Protein 6ITU (pdb70)

Solvent-accessible surface area: 9195 Å² total; per-residue (Å²): 150,68,82,95,17,0,11,136,122,93,21,73,28,110,9,81,19,12,16,44,18,105,17,151,94,38,104,26,99,130,29,9,103,61,3,10,150,132,15,69,143,38,66,130,75,69,150,94,114,66,96,169,17,64,110,1,17,0,26,0,13,21,162,2,0,82,0,7,64,31,182,83,115,107,84,78,73,90,5,62,5,28,77,0,6,19,0,10,29,19,175,102,32,152,78,0,0,2,0,0,7,40,29,88,164,50,107,70,28,21,0,7,0,0,10,7,117,157,42,0,81,80,0,1,78,2,0,7,51,0,3,70,35,17,58,139,101,22,94,129,38,63,38,134,110,151,73,35,68,102,8,42,8,22,128,113,63,97

Radius of gyration: 15.13 Å; Cα contacts (8 Å, |Δi|>4): 322; chains: 2; bounding box: 30×37×40 Å

InterPro domains:
  IPR006020 PTB/PI domain [PF00640] (27-154)
  IPR006020 PTB/PI domain [PS01179] (27-155)
  IPR006020 PTB/PI domain [SM00462] (22-158)
  IPR011993 PH-like domain superfamily [G3DSA:2.30.29.30] (9-167)
  IPR051133 Adapter and Engulfment Domain-Containing Protein [PTHR11232] (6-275)

Secondary structure (DSSP, 8-state):
--HHHHHHS-EEEEEEEEEEEEESSS--HHHHHHHHHHHHHHHHHHHHTTPPPPEEEEEEETTEEEEEETTTTEEEEEEEGGGEEEEEE-TT-TTEEEEEEE-TTTS-EEEEEEE-TTTHHHHHHHHHHHHHHHHHHHHHTTT---/-EEE-TTGGGG-

B-factor: mean 56.31, std 23.34, range [21.94, 133.3]

Sequence (158 aa):
HTPEALSKHFIPYNAKFLGSTEVEQPKGTEVVRDAVRKLKFARHIKKSEGQKIPKVELQ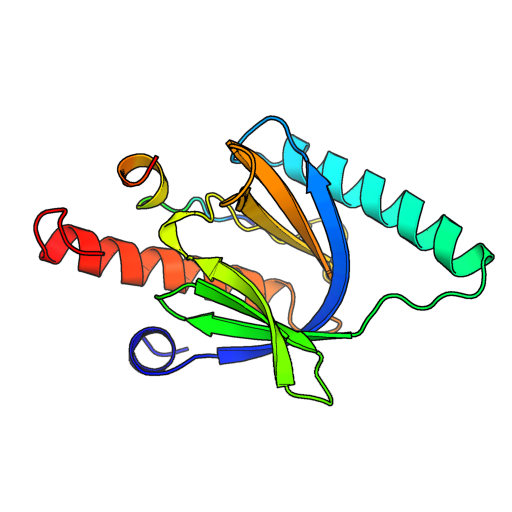ISIYGVKILEPKTKEVQHHNCQLHRISFCCADDKTDKRIFTFICKDSESNKHLCYVFDSEKCAEEITLTIGQAFDLAYRKFLESGGKDVNGYENPTYKFFE

GO terms:
  GO:0006911 phagocytosis, engulfment (P, IDA)
  GO:0006911 phagocytosis, engulfment (P, TAS)
  GO:0006915 apoptotic process (P, TAS)

Nearest PDB structures (foldseek):
  6itu-assembly1_B  TM=1.091E+00  e=1.847E+00  Homo sapiens
  1x11-assembly2_D-3  TM=9.308E-01  e=1.847E+00  unclassified
  6itu-assembly1_A  TM=1.007E+00  e=1.032E-28  Homo sapiens
  1m7e-assembly1_A  TM=8.750E-01  e=2.244E-11  Mus musculus
  6o5o-assembly2_B  TM=8.940E-01  e=5.441E-11  Homo sapiens

Foldseek 3Di:
DDQCCQAVHWDKDKWFWLFKDFFDDLDDLVGLVVGVVVSVVVQVVVVVVVDDTAMWMWTHHLQFIFTARVPVRHTPDTQGLVQWRDKAANPVARFKIWTWGQDPPDRTIMIIIIGDPPCRVVVSVRSVVSVVSNVVVCVVVVNDDD/DDDDDPCVVVVD

Structure (mmCIF, N/CA/C/O backbone):
data_6ITU
#
_entry.id   6ITU
#
_cell.length_a   63.910
_cell.length_b   63.910
_cell.length_c   108.771
_cell.angle_alpha   90.00
_cell.angle_beta   90.00
_cell.angle_gamma   120.00
#
_symmetry.space_group_name_H-M   'P 32 2 1'
#
loop_
_entity.id
_entity.type
_entity.pdbx_description
1 polymer 'PTB domain-containing engulfment adapter protein 1'
2 polymer 'Amyloid beta A4 protein'
3 non-polymer 'SULFATE ION'
4 non-polymer 1,2-ETHANEDIOL
5 water water
#
loop_
_atom_site.group_PDB
_atom_site.id
_atom_site.type_symbol
_atom_site.label_atom_id
_atom_site.label_alt_id
_atom_site.label_comp_id
_atom_site.label_asym_id
_atom_site.label_entity_id
_atom_site.label_seq_id
_atom_site.pdbx_PDB_ins_code
_atom_site.Cartn_x
_atom_site.Cartn_y
_atom_site.Cartn_z
_atom_site.occupancy
_atom_site.B_iso_or_equiv
_atom_site.auth_seq_id
_atom_site.auth_comp_id
_atom_site.auth_asym_id
_atom_site.auth_atom_id
_atom_site.pdbx_PDB_model_num
ATOM 1 N N . HIS A 1 15 ? -7.622 28.953 46.781 1.00 96.05 15 HIS A N 1
ATOM 2 C CA . HIS A 1 15 ? -8.708 27.986 47.044 1.00 105.64 15 HIS A CA 1
ATOM 3 C C . HIS A 1 15 ? -8.120 26.895 47.938 1.00 107.50 15 HIS A C 1
ATOM 4 O O . HIS A 1 15 ? -7.102 27.121 48.602 1.00 91.79 15 HIS A O 1
ATOM 11 N N . THR A 1 16 ? -8.740 25.719 47.969 1.00 105.58 16 THR A N 1
ATOM 12 C CA . THR A 1 16 ? -8.298 24.670 48.848 1.00 107.88 16 THR A CA 1
ATOM 13 C C . THR A 1 16 ? -7.007 24.054 48.300 1.00 104.65 16 THR A C 1
ATOM 14 O O . THR A 1 16 ? -6.693 24.224 47.108 1.00 93.72 16 THR A O 1
ATOM 18 N N . PRO A 1 17 ? -6.248 23.353 49.173 1.00 98.59 17 PRO A N 1
ATOM 19 C CA . PRO A 1 17 ? -5.150 22.476 48.755 1.00 93.07 17 PRO A CA 1
ATOM 20 C C . PRO A 1 17 ? -5.562 21.494 47.664 1.00 90.52 17 PRO A C 1
ATOM 21 O O . PRO A 1 17 ? -4.900 21.411 46.629 1.00 87.18 17 PRO A O 1
ATOM 25 N N . GLU A 1 18 ? -6.670 20.796 47.910 1.00 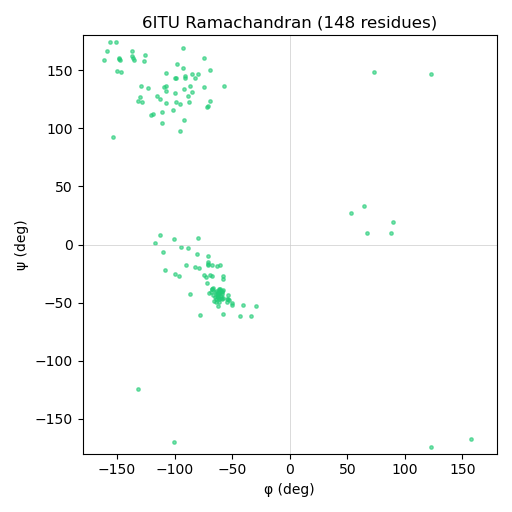83.34 18 GLU A N 1
ATOM 26 C CA . GLU A 1 18 ? -7.163 19.734 47.049 1.00 88.78 18 GLU A CA 1
ATOM 27 C C . GLU A 1 18 ? -7.323 20.171 45.612 1.00 81.47 18 GLU A C 1
ATOM 28 O O . GLU A 1 18 ? -6.940 19.424 44.719 1.00 77.15 18 GLU A O 1
ATOM 34 N N . ALA A 1 19 ? -7.880 21.364 45.387 1.00 82.10 19 ALA A N 1
ATOM 35 C CA . ALA A 1 19 ? -8.082 21.865 44.025 1.00 84.96 19 ALA A CA 1
ATOM 36 C C . ALA A 1 19 ? -6.735 22.008 43.290 1.00 82.34 19 ALA A C 1
ATOM 37 O O . ALA A 1 19 ? -6.586 21.543 42.156 1.00 75.87 19 ALA A O 1
ATOM 39 N N . LEU A 1 20 ? -5.756 22.614 43.962 1.00 77.92 20 LEU A N 1
ATOM 40 C CA . LEU A 1 20 ? -4.408 22.823 43.369 1.00 70.73 20 LEU A CA 1
ATOM 41 C C . LEU A 1 20 ? -3.641 21.524 43.258 1.00 67.74 20 LEU A C 1
ATOM 42 O O . LEU A 1 20 ? -2.843 21.346 42.324 1.00 60.42 20 LEU A O 1
ATOM 47 N N . SER A 1 21 ? -3.896 20.643 44.224 1.00 70.72 21 SER A N 1
ATOM 48 C CA . SER A 1 21 ? -3.144 19.405 44.400 1.00 75.09 21 SER A CA 1
ATOM 49 C C . SER A 1 21 ? -3.688 18.260 43.566 1.00 73.52 21 SER A C 1
ATOM 50 O O . SER A 1 21 ? -2.912 17.500 42.983 1.00 73.27 21 SER A O 1
ATOM 53 N N . LYS A 1 22 ? -5.013 18.134 43.538 1.00 77.24 22 LYS A N 1
ATOM 54 C CA . LYS A 1 22 ? -5.688 17.018 42.886 1.00 79.25 22 LYS A CA 1
ATOM 55 C C . LYS A 1 22 ? -6.225 17.360 41.505 1.00 79.35 22 LYS A C 1
ATOM 56 O O . LYS A 1 22 ? -6.401 16.460 40.686 1.00 81.54 22 LYS A O 1
ATOM 62 N N . HIS A 1 23 ? -6.509 18.637 41.240 1.00 75.49 23 HIS A N 1
ATOM 63 C CA . HIS A 1 23 ? -7.000 19.043 39.930 1.00 76.47 23 HIS A CA 1
ATOM 64 C C . HIS A 1 23 ? -6.229 20.259 39.416 1.00 72.23 23 HIS A C 1
ATOM 65 O O . HIS A 1 23 ? -5.027 20.167 39.303 1.00 74.31 23 HIS A O 1
ATOM 72 N N . PHE A 1 24 ? -6.904 21.352 39.070 1.00 73.29 24 PHE A N 1
ATOM 73 C CA . PHE A 1 24 ? -6.281 22.599 38.596 1.00 68.61 24 PHE A CA 1
ATOM 74 C C . PHE A 1 24 ? -7.312 23.714 38.750 1.00 72.56 24 PHE A C 1
ATOM 75 O O . PHE A 1 24 ? -8.522 23.430 38.805 1.00 77.30 24 PHE A O 1
ATOM 83 N N . ILE A 1 25 ? -6.849 24.961 38.804 1.00 65.57 25 ILE A N 1
ATOM 84 C CA . ILE A 1 25 ? -7.748 26.115 38.782 1.00 68.46 25 ILE A CA 1
ATOM 85 C C . ILE A 1 25 ? -7.618 26.784 37.390 1.00 67.31 25 ILE A C 1
ATOM 86 O O . ILE A 1 25 ? -6.505 27.158 36.987 1.00 61.26 25 ILE A O 1
ATOM 91 N N . PRO A 1 26 ? -8.737 26.898 36.644 1.00 66.58 26 PRO A N 1
ATOM 92 C CA . PRO A 1 26 ? -8.728 27.536 35.330 1.00 67.84 26 PRO A CA 1
ATOM 93 C C . PRO A 1 26 ? -8.880 29.044 35.449 1.00 72.41 26 PRO A C 1
ATOM 94 O O . PRO A 1 26 ? -9.502 29.528 36.393 1.00 73.97 26 PRO A O 1
ATOM 98 N N . TYR A 1 27 ? -8.242 29.780 34.545 1.00 65.85 27 TYR A N 1
ATOM 99 C CA . TYR A 1 27 ? -8.506 31.194 34.403 1.00 63.99 27 TYR A CA 1
ATOM 100 C C . TYR A 1 27 ? -8.369 31.611 32.962 1.00 63.63 27 TYR A C 1
ATOM 101 O O . TYR A 1 27 ? -7.525 31.085 32.249 1.00 66.63 27 TYR A O 1
ATOM 110 N N . ASN A 1 28 ? -9.151 32.612 32.574 1.00 64.20 28 ASN A N 1
ATOM 111 C CA . ASN A 1 28 ? -8.992 33.267 31.291 1.00 62.34 28 ASN A CA 1
ATOM 112 C C . ASN A 1 28 ? -8.057 34.459 31.418 1.00 61.24 28 ASN A C 1
ATOM 113 O O . ASN A 1 28 ? -8.065 35.156 32.441 1.00 61.29 28 ASN A O 1
ATOM 118 N N . ALA A 1 29 ? -7.273 34.702 30.369 1.00 53.47 29 ALA A N 1
ATOM 119 C CA . ALA A 1 29 ? -6.439 35.881 30.311 1.00 52.10 29 ALA A CA 1
ATOM 120 C C . ALA A 1 29 ? -6.055 36.230 28.859 1.00 51.97 29 ALA A C 1
ATOM 121 O O . ALA A 1 29 ? -6.229 35.411 27.936 1.00 50.14 29 ALA A O 1
ATOM 123 N N . LYS A 1 30 ? -5.528 37.435 28.675 1.00 44.91 30 LYS A N 1
ATOM 124 C CA . LYS A 1 30 ? -4.809 37.752 27.436 1.00 47.66 30 LYS A CA 1
ATOM 125 C C . LYS A 1 30 ? -3.307 37.623 27.658 1.00 42.90 30 LYS A C 1
ATOM 126 O O . LYS A 1 30 ? -2.788 37.978 28.739 1.00 42.21 30 LYS A O 1
ATOM 132 N N . PHE A 1 31 ? -2.633 37.133 26.619 1.00 37.61 31 PHE A N 1
ATOM 133 C CA . PHE A 1 31 ? -1.244 36.759 26.668 1.00 39.29 31 PHE A CA 1
ATOM 134 C C . PHE A 1 31 ? -0.493 37.771 25.826 1.00 37.43 31 PHE A C 1
ATOM 135 O O . PHE A 1 31 ? -0.573 37.736 24.593 1.00 39.33 31 PHE A O 1
ATOM 143 N N . LEU A 1 32 ? 0.199 38.692 26.500 1.00 37.09 32 LEU A N 1
ATOM 144 C CA . LEU A 1 32 ? 1.066 39.681 25.803 1.00 36.02 32 LEU A CA 1
ATOM 145 C C . LEU A 1 32 ? 2.322 39.054 25.215 1.00 40.94 32 LEU A C 1
ATOM 146 O O . LEU A 1 32 ? 2.935 39.656 24.376 1.00 37.58 32 LEU A O 1
ATOM 151 N N . GLY A 1 33 ? 2.702 37.848 25.645 1.00 36.00 33 GLY A N 1
ATOM 152 C CA . GLY A 1 33 ? 3.854 37.151 25.085 1.00 36.05 33 GLY A CA 1
ATOM 153 C C . GLY A 1 33 ? 4.866 36.823 26.176 1.00 35.60 33 GLY A C 1
ATOM 154 O O . GLY A 1 33 ? 4.634 37.080 27.368 1.00 31.08 33 GLY A O 1
ATOM 155 N N . SER A 1 34 ? 6.007 36.297 25.749 1.00 36.50 34 SER A N 1
ATOM 156 C CA . SER A 1 34 ? 7.106 36.079 26.645 1.00 36.29 34 SER A CA 1
ATOM 157 C C . SER A 1 34 ? 8.352 36.737 26.090 1.00 40.69 34 SER A C 1
ATOM 158 O O . SER A 1 34 ? 8.468 36.901 24.890 1.00 38.37 34 SER A O 1
ATOM 161 N N . THR A 1 35 ? 9.316 37.036 26.962 1.00 33.76 35 THR A N 1
ATOM 162 C CA . THR A 1 35 ? 10.537 37.675 26.533 1.00 37.51 35 THR A CA 1
ATOM 163 C C . THR A 1 35 ? 11.638 37.226 27.466 1.00 34.03 35 THR A C 1
ATOM 164 O O . THR A 1 35 ? 11.392 36.961 28.633 1.00 35.60 35 THR A O 1
ATOM 168 N N . GLU A 1 36 ? 12.843 37.145 26.951 1.00 35.44 36 GLU A N 1
ATOM 169 C CA . GLU A 1 36 ? 14.000 36.578 27.688 1.00 39.34 36 GLU A CA 1
ATOM 170 C C . GLU A 1 36 ? 14.445 37.570 28.716 1.00 41.81 36 GLU A C 1
ATOM 171 O O . GLU A 1 36 ? 14.564 38.751 28.395 1.00 44.27 36 GLU A O 1
ATOM 177 N N . VAL A 1 37 ? 14.724 37.115 29.928 1.00 41.10 37 VAL A N 1
ATOM 178 C CA . VAL A 1 37 ? 15.286 37.979 30.957 1.00 38.96 37 VAL A CA 1
ATOM 179 C C . VAL A 1 37 ? 16.559 37.381 31.510 1.00 41.32 37 VAL A C 1
ATOM 180 O O . VAL A 1 37 ? 16.839 36.206 31.337 1.00 45.15 37 VAL A O 1
ATOM 184 N N . GLU A 1 38 ? 17.323 38.218 32.173 1.00 42.02 38 GLU A N 1
ATOM 185 C CA . GLU A 1 38 ? 18.616 37.869 32.706 1.00 49.19 38 GLU A CA 1
ATOM 186 C C . GLU A 1 38 ? 18.603 37.138 34.066 1.00 46.22 38 GLU A C 1
ATOM 187 O O . GLU A 1 38 ? 19.603 36.579 34.423 1.00 44.09 38 GLU A O 1
ATOM 193 N N . GLN A 1 39 ? 17.522 37.213 34.841 1.00 45.97 39 GLN A N 1
ATOM 194 C CA . GLN A 1 39 ? 17.523 36.723 36.216 1.00 45.42 39 GLN A CA 1
ATOM 195 C C . GLN A 1 39 ? 16.273 35.947 36.424 1.00 40.30 39 GLN A C 1
ATOM 196 O O . GLN A 1 39 ? 15.326 36.150 35.700 1.00 35.78 39 GLN A O 1
ATOM 202 N N . PRO A 1 40 ? 16.263 35.051 37.432 1.00 37.84 40 PRO A N 1
ATOM 203 C CA . PRO A 1 40 ? 15.091 34.248 37.708 1.00 33.81 40 PRO A CA 1
ATOM 204 C C . PRO A 1 40 ? 14.019 35.020 38.532 1.00 32.76 40 PRO A C 1
ATOM 205 O O . PRO A 1 40 ? 12.912 34.500 38.767 1.00 32.70 40 PRO A O 1
ATOM 209 N N . LYS A 1 41 ? 14.344 36.204 39.017 1.00 33.52 41 LYS A N 1
ATOM 210 C CA . LYS A 1 41 ? 13.394 36.953 39.886 1.00 36.60 41 LYS A CA 1
ATOM 211 C C . LYS A 1 41 ? 13.700 38.431 39.842 1.00 39.87 41 LYS A C 1
ATOM 212 O O . LYS A 1 41 ? 14.692 38.831 39.280 1.00 40.93 41 LYS A O 1
ATOM 218 N N . GLY A 1 42 ? 12.843 39.211 40.488 1.00 43.82 42 GLY A N 1
ATOM 219 C CA . GLY A 1 42 ? 13.177 40.544 40.892 1.00 50.31 42 GLY A CA 1
ATOM 220 C C . GLY A 1 42 ? 12.181 41.521 40.283 1.00 54.74 42 GLY A C 1
ATOM 221 O O . GLY A 1 42 ? 11.725 41.339 39.143 1.00 39.60 42 GLY A O 1
ATOM 222 N N . THR A 1 43 ? 11.891 42.586 41.025 1.00 55.08 43 THR A N 1
ATOM 223 C CA . THR A 1 43 ? 10.858 43.560 40.629 1.00 51.38 43 THR A CA 1
ATOM 224 C C . THR A 1 43 ? 11.246 44.303 39.380 1.00 46.86 43 THR A C 1
ATOM 225 O O . THR A 1 43 ? 10.437 44.382 38.461 1.00 46.09 43 THR A O 1
ATOM 229 N N . GLU A 1 44 ? 12.471 44.821 39.340 1.00 44.27 44 GLU A N 1
ATOM 230 C CA . GLU A 1 44 ? 12.968 45.507 38.184 1.00 51.30 44 GLU A CA 1
ATOM 231 C C . GLU A 1 44 ? 12.958 44.645 36.938 1.00 50.28 44 GLU A C 1
ATOM 232 O O . GLU A 1 44 ? 12.652 45.142 35.832 1.00 43.86 44 GLU A O 1
ATOM 238 N N . VAL A 1 45 ? 13.316 43.368 37.099 1.00 46.54 45 VAL A N 1
ATOM 239 C CA . VAL A 1 45 ? 13.406 42.462 35.960 1.00 40.79 45 VAL A CA 1
ATOM 240 C C . VAL A 1 45 ? 12.041 42.316 35.290 1.00 33.40 45 VAL A C 1
ATOM 241 O O . VAL A 1 45 ? 11.934 42.374 34.093 1.00 36.29 45 VAL A O 1
ATOM 245 N N . VAL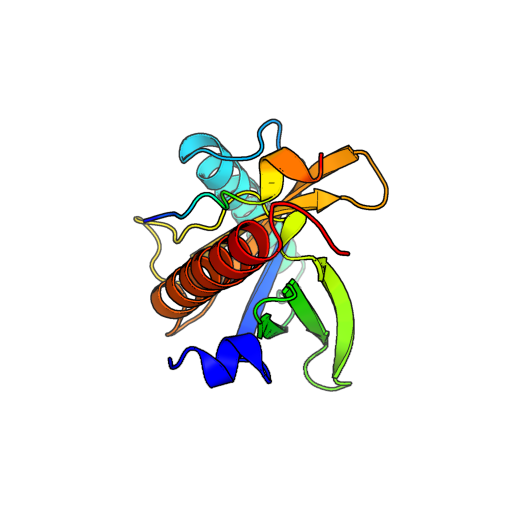 A 1 46 ? 11.033 42.044 36.094 1.00 33.40 46 VAL A N 1
ATOM 246 C CA . VAL A 1 46 ? 9.710 41.827 35.587 1.00 35.73 46 VAL A CA 1
ATOM 247 C C . VAL A 1 46 ? 9.140 43.164 35.028 1.00 37.93 46 VAL A C 1
ATOM 248 O O . VAL A 1 46 ? 8.556 43.171 33.943 1.00 38.54 46 VAL A O 1
ATOM 252 N N . ARG A 1 47 ? 9.382 44.282 35.722 1.00 36.44 47 ARG A N 1
ATOM 253 C CA . ARG A 1 47 ? 8.867 45.578 35.207 1.00 42.60 47 ARG A CA 1
ATOM 254 C C . ARG A 1 47 ? 9.472 45.898 33.861 1.00 39.54 47 ARG A C 1
ATOM 255 O O . ARG A 1 47 ? 8.770 46.374 32.999 1.00 37.20 47 ARG A O 1
ATOM 263 N N . ASP A 1 48 ? 10.768 45.647 33.656 1.00 37.26 48 ASP A N 1
ATOM 264 C CA . ASP A 1 48 ? 11.376 45.884 32.337 1.00 38.02 48 ASP A CA 1
ATOM 265 C C . ASP A 1 48 ? 10.785 44.975 31.270 1.00 35.81 48 ASP A C 1
ATOM 266 O O . ASP A 1 48 ? 10.525 45.402 30.181 1.00 32.76 48 ASP A O 1
ATOM 271 N N . ALA A 1 49 ? 10.526 43.722 31.605 1.00 31.71 49 ALA A N 1
ATOM 272 C CA . ALA A 1 49 ? 9.835 42.853 30.696 1.00 31.32 49 ALA A CA 1
ATOM 273 C C . ALA A 1 49 ? 8.417 43.301 30.348 1.00 32.68 49 ALA A C 1
ATOM 274 O O . ALA A 1 49 ? 8.011 43.187 29.196 1.00 32.87 49 ALA A O 1
ATOM 276 N N . VAL A 1 50 ? 7.636 43.709 31.348 1.00 31.35 50 VAL A N 1
ATOM 277 C CA . VAL A 1 50 ? 6.279 44.103 31.097 1.00 29.87 50 VAL A CA 1
ATOM 278 C C . VAL A 1 50 ? 6.287 45.333 30.179 1.00 28.17 50 VAL A C 1
ATOM 279 O O . VAL A 1 50 ? 5.539 45.403 29.264 1.00 29.41 50 VAL A O 1
ATOM 283 N N . ARG A 1 51 ? 7.160 46.264 30.438 1.00 30.29 51 ARG A N 1
ATOM 284 C CA . ARG A 1 51 ? 7.275 47.398 29.553 1.00 32.41 51 ARG A CA 1
ATOM 285 C C . ARG A 1 51 ? 7.643 47.016 28.114 1.00 35.80 51 ARG A C 1
ATOM 286 O O . ARG A 1 51 ? 7.069 47.565 27.151 1.00 30.74 51 ARG A O 1
ATOM 294 N N . LYS A 1 52 ? 8.599 46.118 27.929 1.00 31.13 52 LYS A N 1
ATOM 295 C CA . LYS A 1 52 ? 8.959 45.676 26.584 1.00 32.39 52 LYS A CA 1
ATOM 296 C C . LYS A 1 52 ? 7.770 45.080 25.832 1.00 29.35 52 LYS A C 1
ATOM 297 O O . LYS A 1 52 ? 7.543 45.408 24.677 1.00 30.54 52 LYS A O 1
ATOM 303 N N . LEU A 1 53 ? 7.023 44.225 26.499 1.00 26.94 53 LEU A N 1
ATOM 304 C CA . LEU A 1 53 ? 5.911 43.575 25.904 1.00 28.90 53 LEU A CA 1
ATOM 305 C C . LEU A 1 53 ? 4.684 44.511 25.718 1.00 30.17 53 LEU A C 1
ATOM 306 O O . LEU A 1 53 ? 3.931 44.313 24.788 1.00 30.19 53 LEU A O 1
ATOM 311 N N . LYS A 1 54 ? 4.550 45.552 26.536 1.00 28.73 54 LYS A N 1
ATOM 312 C CA . LYS A 1 54 ? 3.510 46.549 26.310 1.00 33.15 54 LYS A CA 1
ATOM 313 C C . LYS A 1 54 ? 3.865 47.354 25.077 1.00 32.43 54 LYS A C 1
ATOM 314 O O . LYS A 1 54 ? 3.020 47.617 24.261 1.00 33.34 54 LYS A O 1
ATOM 320 N N . PHE A 1 55 ? 5.141 47.707 24.924 1.00 34.81 55 PHE A N 1
ATOM 321 C CA . PHE A 1 55 ? 5.578 48.370 23.725 1.00 31.89 55 PHE A CA 1
ATOM 322 C C . PHE A 1 55 ? 5.302 47.516 22.505 1.00 37.38 55 PHE A C 1
ATOM 323 O O . PHE A 1 55 ? 4.811 48.049 21.519 1.00 31.14 55 PHE A O 1
ATOM 331 N N . ALA A 1 56 ? 5.648 46.200 22.538 1.00 31.34 56 ALA A N 1
ATOM 332 C CA . ALA A 1 56 ? 5.379 45.324 21.387 1.00 30.46 56 ALA A CA 1
ATOM 333 C C . ALA A 1 56 ? 3.891 45.201 21.073 1.00 31.41 56 ALA A C 1
ATOM 334 O O . ALA A 1 56 ? 3.473 45.209 19.918 1.00 32.98 56 ALA A O 1
ATOM 336 N N . ARG A 1 57 ? 3.080 45.078 22.105 1.00 29.36 57 ARG A N 1
ATOM 337 C CA . ARG A 1 57 ? 1.650 44.965 21.929 1.00 33.19 57 ARG A CA 1
ATOM 338 C C . ARG A 1 57 ? 1.071 46.241 21.249 1.00 33.73 57 ARG A C 1
ATOM 339 O O . ARG A 1 57 ? 0.204 46.161 20.351 1.00 30.65 57 ARG A O 1
ATOM 347 N N . HIS A 1 58 ? 1.532 47.402 21.699 1.00 30.39 58 HIS A N 1
ATOM 348 C CA . HIS A 1 58 ? 1.080 48.661 21.104 1.00 37.54 58 HIS A CA 1
ATOM 349 C C . HIS A 1 58 ? 1.437 48.707 19.614 1.00 37.93 58 HIS A C 1
ATOM 350 O O . HIS A 1 58 ? 0.640 49.135 18.755 1.00 35.45 58 HIS A O 1
ATOM 357 N N . ILE A 1 59 ? 2.622 48.216 19.285 1.00 37.10 59 ILE A N 1
ATOM 358 C CA . ILE A 1 59 ? 3.011 48.157 17.869 1.00 35.91 59 ILE A CA 1
ATOM 359 C C . ILE A 1 59 ? 2.095 47.210 17.117 1.00 37.88 59 ILE A C 1
ATOM 360 O O . ILE A 1 59 ? 1.567 47.511 16.044 1.00 33.13 59 ILE A O 1
ATOM 365 N N . LYS A 1 60 ? 1.878 46.047 17.693 1.00 35.62 60 LYS A N 1
ATOM 366 C CA . LYS A 1 60 ? 1.000 45.099 17.040 1.00 36.54 60 LYS A CA 1
ATOM 367 C C . LYS A 1 60 ? -0.424 45.601 16.851 1.00 34.40 60 LYS A C 1
ATOM 368 O O . LYS A 1 60 ? -1.062 45.302 15.865 1.00 31.99 60 LYS A O 1
ATOM 374 N N . LYS A 1 61 ? -0.942 46.325 17.825 1.00 36.88 61 LYS A N 1
ATOM 375 C CA . LYS A 1 61 ? -2.267 46.944 17.676 1.00 41.84 61 LYS A CA 1
ATOM 376 C C . LYS A 1 61 ? -2.306 47.939 16.527 1.00 37.87 61 LYS A C 1
ATOM 377 O O . LYS A 1 61 ? -3.296 47.999 15.787 1.00 38.97 61 LYS A O 1
ATOM 383 N N . SER A 1 62 ? -1.234 48.695 16.328 1.00 33.43 62 SER A N 1
ATOM 384 C CA . SER A 1 62 ? -1.142 49.576 15.175 1.00 36.46 62 SER A CA 1
ATOM 385 C C . SER A 1 62 ? -1.043 48.825 13.841 1.00 38.53 62 SER A C 1
ATOM 386 O O . SER A 1 62 ? -1.366 49.385 12.787 1.00 41.56 62 SER A O 1
ATOM 389 N N . GLU A 1 63 ? -0.699 47.542 13.902 1.00 36.45 63 GLU A N 1
ATOM 390 C CA . GLU A 1 63 ? -0.747 46.640 12.768 1.00 42.62 63 GLU A CA 1
ATOM 391 C C . GLU A 1 63 ? -2.115 45.971 12.612 1.00 41.77 63 GLU A C 1
ATOM 392 O O . GLU A 1 63 ? -2.348 45.270 11.653 1.00 46.12 63 GLU A O 1
ATOM 398 N N . GLY A 1 64 ? -3.027 46.239 13.523 1.00 41.27 64 GLY A N 1
ATOM 399 C CA . GLY A 1 64 ? -4.412 45.724 13.446 1.00 42.77 64 GLY A CA 1
ATOM 400 C C . GLY A 1 64 ? -4.520 44.389 14.135 1.00 43.81 64 GLY A C 1
ATOM 401 O O . GLY A 1 64 ? -5.453 43.686 13.868 1.00 45.35 64 GLY A O 1
ATOM 402 N N . GLN A 1 65 ? -3.582 44.029 15.015 1.00 39.99 65 GLN A N 1
ATOM 403 C CA . GLN A 1 65 ? -3.630 42.715 15.681 1.00 48.03 65 GLN A CA 1
ATOM 404 C C . GLN A 1 65 ? -4.201 42.856 17.067 1.00 49.07 65 GLN A C 1
ATOM 405 O O . GLN A 1 65 ? -3.905 43.835 17.735 1.00 49.60 65 GLN A O 1
ATOM 411 N N . LYS A 1 66 ? -4.981 41.874 17.491 1.00 49.30 66 LYS A N 1
ATOM 412 C CA . LYS A 1 66 ? -5.397 41.731 18.889 1.00 59.06 66 LYS A CA 1
ATOM 413 C C . LYS A 1 66 ? -4.395 40.815 19.619 1.00 52.70 66 LYS A C 1
ATOM 414 O O . LYS A 1 66 ? -3.770 39.952 19.002 1.00 52.37 66 LYS A O 1
ATOM 420 N N . ILE A 1 67 ? -4.209 40.963 20.916 1.00 55.39 67 ILE A N 1
ATOM 421 C CA . ILE A 1 67 ? -3.382 39.946 21.607 1.00 56.80 67 ILE A CA 1
ATOM 422 C C . ILE A 1 67 ? -4.238 38.720 21.856 1.00 51.35 67 ILE A C 1
ATOM 423 O O . ILE A 1 67 ? -5.439 38.853 22.021 1.00 48.05 67 ILE A O 1
ATOM 428 N N . PRO A 1 68 ? -3.625 37.529 21.815 1.00 51.42 68 PRO A N 1
ATOM 429 C CA . PRO A 1 68 ? -4.414 36.306 21.939 1.00 58.14 68 PRO A CA 1
ATOM 430 C C . PRO A 1 68 ? -5.007 36.096 23.327 1.00 53.36 68 PRO A C 1
ATOM 431 O O . PRO A 1 68 ? -4.465 36.561 24.333 1.00 48.12 68 PRO A O 1
ATOM 435 N N . LYS A 1 69 ? -6.146 35.429 23.343 1.00 58.96 69 LYS A N 1
ATOM 436 C CA . LYS A 1 69 ? -6.765 34.996 24.558 1.00 55.72 69 LYS A CA 1
ATOM 437 C C . LYS A 1 69 ? -6.215 33.600 24.808 1.00 57.68 69 LYS A C 1
ATOM 438 O O . LYS A 1 69 ? -5.892 32.857 23.863 1.00 56.60 69 LYS A O 1
ATOM 444 N N . VAL A 1 70 ? -6.001 33.297 26.086 1.00 54.89 70 VAL A N 1
ATOM 445 C CA . VAL A 1 70 ? -5.557 31.984 26.506 1.00 56.81 70 VAL A CA 1
ATOM 446 C C . VAL A 1 70 ? -6.331 31.527 27.735 1.00 54.49 70 VAL A C 1
ATOM 447 O O . VAL A 1 70 ? -6.907 32.324 28.486 1.00 53.84 70 VAL A O 1
ATOM 451 N N . GLU A 1 71 ? -6.303 30.236 27.963 1.00 57.04 71 GLU A N 1
ATOM 452 C CA . GLU A 1 71 ? -6.719 29.711 29.261 1.00 58.70 71 GLU A CA 1
ATOM 453 C C . GLU A 1 71 ? -5.508 29.193 30.009 1.00 55.00 71 GLU A C 1
ATOM 454 O O . GLU A 1 71 ? -4.672 28.491 29.426 1.00 51.35 71 GLU A O 1
ATOM 460 N N . LEU A 1 72 ? -5.439 29.542 31.299 1.00 52.75 72 LEU A N 1
ATOM 461 C CA . LEU A 1 72 ? -4.425 29.037 32.197 1.00 53.99 72 LEU A CA 1
ATOM 462 C C . LEU A 1 72 ? -5.048 28.046 33.146 1.00 55.18 72 LEU A C 1
ATOM 463 O O . LEU A 1 72 ? -6.129 28.290 33.708 1.00 56.21 72 LEU A O 1
ATOM 468 N N . GLN A 1 73 ? -4.316 26.953 33.332 1.00 53.27 73 GLN A N 1
ATOM 469 C CA . GLN A 1 73 ? -4.628 25.900 34.298 1.00 55.52 73 GLN A CA 1
ATOM 470 C C . GLN A 1 73 ? -3.478 25.838 35.272 1.00 52.14 73 GLN A C 1
ATOM 471 O O . GLN A 1 73 ? -2.364 25.487 34.888 1.00 50.10 73 GLN A O 1
ATOM 477 N N . ILE A 1 74 ? -3.751 26.214 36.516 1.00 52.16 74 ILE A N 1
ATOM 478 C CA . ILE A 1 74 ? -2.740 26.281 37.565 1.00 49.24 74 ILE A CA 1
ATOM 479 C C . ILE A 1 74 ? -2.945 25.125 38.547 1.00 51.33 74 ILE A C 1
ATOM 480 O O . ILE A 1 74 ? -4.064 24.890 38.985 1.00 52.25 74 ILE A O 1
ATOM 485 N N . SER A 1 75 ? -1.855 24.425 38.869 1.00 46.85 75 SER A N 1
ATOM 486 C CA . SER A 1 75 ? -1.855 23.290 39.764 1.00 51.40 75 SER A CA 1
ATOM 487 C C . SER A 1 75 ? -0.507 23.199 40.449 1.00 47.66 75 SER A C 1
ATOM 488 O O . SER A 1 75 ? 0.443 23.921 40.084 1.00 44.28 75 SER A O 1
ATOM 491 N N . ILE A 1 76 ? -0.386 22.267 41.390 1.00 47.12 76 ILE A N 1
ATOM 492 C CA . ILE A 1 76 ? 0.969 21.932 41.905 1.00 49.52 76 ILE A CA 1
ATOM 493 C C . ILE A 1 76 ? 1.950 21.410 40.865 1.00 45.22 76 ILE A C 1
ATOM 494 O O . ILE A 1 76 ? 3.121 21.354 41.146 1.00 48.55 76 ILE A O 1
ATOM 499 N N . TYR A 1 77 ? 1.471 20.959 39.713 1.00 44.78 77 TYR A N 1
ATOM 500 C CA . TYR A 1 77 ? 2.387 20.488 38.671 1.00 50.11 77 TYR A CA 1
ATOM 501 C C . TYR A 1 77 ? 2.843 21.550 37.691 1.00 46.70 77 TYR A C 1
ATOM 502 O O . TYR A 1 77 ? 3.839 21.350 37.002 1.00 52.55 77 TYR A O 1
ATOM 511 N N . GLY A 1 78 ? 2.139 22.669 37.611 1.00 46.91 78 GLY A N 1
ATOM 512 C CA . GLY A 1 78 ? 2.552 23.732 36.683 1.00 45.84 78 GLY A CA 1
ATOM 513 C C . GLY A 1 78 ? 1.461 24.705 36.257 1.00 44.46 78 GLY A C 1
ATOM 514 O O . GLY A 1 78 ? 0.356 24.764 36.839 1.00 40.55 78 GLY A O 1
ATOM 515 N N . VAL A 1 79 ? 1.813 25.474 35.233 1.00 45.37 79 VAL A N 1
ATOM 516 C CA . VAL A 1 79 ? 0.902 26.366 34.529 1.00 46.26 79 VAL A CA 1
ATOM 517 C C . VAL A 1 79 ? 0.847 25.963 33.066 1.00 46.15 79 VAL A C 1
ATOM 518 O O . VAL A 1 79 ? 1.824 26.076 32.352 1.00 45.42 79 VAL A O 1
ATOM 522 N N . LYS A 1 80 ? -0.298 25.444 32.644 1.00 51.68 80 LYS A N 1
ATOM 523 C CA . LYS A 1 80 ? -0.577 25.149 31.230 1.00 56.70 80 LYS A CA 1
ATOM 524 C C . LYS A 1 80 ? -1.248 26.319 30.534 1.00 51.26 80 LYS A C 1
ATOM 525 O O . LYS A 1 80 ? -2.207 26.886 31.049 1.00 52.61 80 LYS A O 1
ATOM 531 N N . ILE A 1 81 ? -0.762 26.659 29.351 1.00 54.29 81 ILE A N 1
ATOM 532 C CA . ILE A 1 81 ? -1.314 27.773 28.606 1.00 54.36 81 ILE A CA 1
ATOM 533 C C . ILE A 1 81 ? -1.981 27.100 27.429 1.00 57.32 81 ILE A C 1
ATOM 534 O O . ILE A 1 81 ? -1.304 26.467 26.624 1.00 62.38 81 ILE A O 1
ATOM 539 N N . LEU A 1 82 ? -3.312 27.209 27.383 1.00 57.71 82 LEU A N 1
ATOM 540 C CA . LEU A 1 82 ? -4.143 26.629 26.324 1.00 65.44 82 LEU A CA 1
ATOM 541 C C . LEU A 1 82 ? -4.741 27.658 25.342 1.00 65.65 82 LEU A C 1
ATOM 542 O O . LEU A 1 82 ? -5.080 28.790 25.717 1.00 54.33 82 LEU A O 1
ATOM 547 N N . GLU A 1 83 ? -4.891 27.231 24.092 1.00 73.79 83 GLU A N 1
ATOM 548 C CA . GLU A 1 83 ? -5.736 27.962 23.123 1.00 82.48 83 GLU A CA 1
ATOM 549 C C . GLU A 1 83 ? -7.175 27.697 23.603 1.00 85.02 83 GLU A C 1
ATOM 550 O O . GLU A 1 83 ? -7.578 26.535 23.699 1.00 81.01 83 GLU A O 1
ATOM 556 N N . PRO A 1 84 ? -7.920 28.764 23.978 1.00 84.50 84 PRO A N 1
ATOM 557 C CA . PRO A 1 84 ? -9.175 28.597 24.736 1.00 90.13 84 PRO A CA 1
ATOM 558 C C . PRO A 1 84 ? -10.323 27.919 23.981 1.00 104.30 84 PRO A C 1
ATOM 559 O O . PRO A 1 84 ? -11.182 27.301 24.621 1.00 105.82 84 PRO A O 1
ATOM 563 N N . LYS A 1 85 ? -10.344 28.039 22.652 1.00 108.53 85 LYS A N 1
ATOM 564 C CA . LYS A 1 85 ? -11.372 27.380 21.834 1.00 116.41 85 LYS A CA 1
ATOM 565 C C . LYS A 1 85 ? -11.026 25.896 21.677 1.00 119.41 85 LYS A C 1
ATOM 566 O O . LYS A 1 85 ? -11.784 25.039 22.136 1.00 114.18 85 LYS A O 1
ATOM 572 N N . THR A 1 86 ? -9.869 25.596 21.075 1.00 117.05 86 THR A N 1
ATOM 573 C CA . THR A 1 86 ? -9.424 24.190 20.876 1.00 117.71 86 THR A CA 1
ATOM 574 C C . THR A 1 86 ? -8.983 23.428 22.162 1.00 115.50 86 THR A C 1
ATOM 575 O O . THR A 1 86 ? -8.852 22.196 22.144 1.00 108.94 86 THR A O 1
ATOM 579 N N . LYS A 1 87 ? -8.747 24.151 23.260 1.00 109.12 87 LYS A N 1
ATOM 580 C CA . LYS A 1 87 ? -8.162 23.585 24.483 1.00 105.34 87 LYS A CA 1
ATOM 581 C C . LYS A 1 87 ? -6.850 22.836 24.212 1.00 98.55 87 LYS A C 1
ATOM 582 O O . LYS A 1 87 ? -6.461 21.968 24.969 1.00 98.51 87 LYS A O 1
ATOM 588 N N . GLU A 1 88 ? -6.157 23.234 23.151 1.00 98.12 88 GLU A N 1
ATOM 589 C CA . GLU A 1 88 ? -4.887 22.657 22.763 1.00 99.45 88 GLU A CA 1
ATOM 590 C C . GLU A 1 88 ? -3.759 23.360 23.564 1.00 89.68 88 GLU A C 1
ATOM 591 O O . GLU A 1 88 ? -3.706 24.592 23.632 1.00 75.91 88 GLU A O 1
ATOM 597 N N . VAL A 1 89 ? -2.879 22.555 24.155 1.00 90.26 89 VAL A N 1
ATOM 598 C CA . VAL A 1 89 ? -1.783 23.030 25.009 1.00 84.37 89 VAL A CA 1
ATOM 599 C C . VAL A 1 89 ? -0.738 23.728 24.159 1.00 79.89 89 VAL A C 1
ATOM 600 O O . VAL A 1 89 ? -0.194 23.122 23.258 1.00 84.80 89 VAL A O 1
ATOM 604 N N . GLN A 1 90 ? -0.479 25.010 24.403 1.00 71.89 90 GLN A N 1
ATOM 605 C CA . GLN A 1 90 ? 0.582 25.691 23.634 1.00 73.18 90 GLN A CA 1
ATOM 6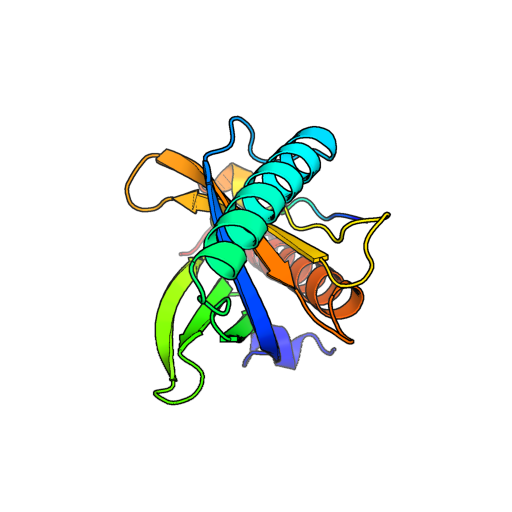06 C C . GLN A 1 90 ? 1.907 25.803 24.418 1.00 70.63 90 GLN A C 1
ATOM 607 O O . GLN A 1 90 ? 2.979 25.848 23.810 1.00 73.38 90 GLN A O 1
ATOM 613 N N A HIS A 1 91 ? 1.811 25.862 25.751 0.50 62.88 91 HIS A N 1
ATOM 614 N N B HIS A 1 91 ? 1.849 25.837 25.742 0.50 66.98 91 HIS A N 1
ATOM 615 C CA A HIS A 1 91 ? 2.969 25.793 26.653 0.50 57.85 91 HIS A CA 1
ATOM 616 C CA B HIS A 1 91 ? 3.044 25.541 26.525 0.50 64.47 91 HIS A CA 1
ATOM 617 C C A HIS A 1 91 ? 2.551 24.996 27.889 0.50 55.61 91 HIS A C 1
ATOM 618 C C B HIS A 1 91 ? 2.631 25.054 27.885 0.50 58.94 91 HIS A C 1
ATOM 619 O O A HIS A 1 91 ? 1.423 25.137 28.350 0.50 53.61 91 HIS A O 1
ATOM 620 O O B HIS A 1 91 ? 1.623 25.481 28.433 0.50 56.87 91 HIS A O 1
ATOM 633 N N . ASN A 1 92 ? 3.429 24.134 28.395 1.00 59.13 92 ASN A N 1
ATOM 634 C CA . ASN A 1 92 ? 3.294 23.593 29.745 1.00 61.55 92 ASN A CA 1
ATOM 635 C C . ASN A 1 92 ? 4.525 24.044 30.562 1.00 52.55 92 ASN A C 1
ATOM 636 O O . ASN A 1 92 ? 5.648 23.593 30.319 1.00 49.27 92 ASN A O 1
ATOM 641 N N . CYS A 1 93 ? 4.312 24.971 31.487 1.00 44.03 93 CYS A N 1
ATOM 642 C CA . CYS A 1 93 ? 5.409 25.498 32.314 1.00 44.72 93 CYS A CA 1
ATOM 643 C C . CYS A 1 93 ? 5.408 24.692 33.623 1.00 43.62 93 CYS A C 1
ATOM 644 O O . CYS A 1 93 ? 4.596 24.940 34.504 1.00 42.57 93 CYS A O 1
ATOM 647 N N . GLN A 1 94 ? 6.275 23.681 33.704 1.00 39.60 94 GLN A N 1
ATOM 648 C CA . GLN A 1 94 ? 6.356 22.826 34.890 1.00 42.21 94 GLN A CA 1
ATOM 649 C C . GLN A 1 94 ? 6.639 23.700 36.071 1.00 37.77 94 GLN A C 1
ATOM 650 O O . GLN A 1 94 ? 7.476 24.615 35.981 1.00 36.02 94 GLN A O 1
ATOM 656 N N . LEU A 1 95 ? 5.947 23.453 37.171 1.00 34.09 95 LEU A N 1
ATOM 657 C CA . LEU A 1 95 ? 6.054 24.381 38.301 1.00 32.74 95 LEU A CA 1
ATOM 658 C C . LEU A 1 95 ? 7.503 24.541 38.804 1.00 32.23 95 LEU A C 1
ATOM 659 O O . LEU A 1 95 ? 7.908 25.620 39.231 1.00 31.20 95 LEU A O 1
ATOM 664 N N . HIS A 1 96 ? 8.263 23.444 38.830 1.00 33.92 96 HIS A N 1
ATOM 665 C CA . HIS A 1 96 ? 9.637 23.509 39.334 1.00 36.22 96 HIS A CA 1
ATOM 666 C C . HIS A 1 96 ? 10.628 24.261 38.428 1.00 35.30 96 HIS A C 1
ATOM 667 O O . HIS A 1 96 ? 11.703 24.583 38.891 1.00 34.13 96 HIS A O 1
ATOM 674 N N . ARG A 1 97 ? 10.228 24.610 37.199 1.00 35.30 97 ARG A N 1
ATOM 675 C CA . ARG A 1 97 ? 10.954 25.561 36.349 1.00 37.39 97 ARG A CA 1
ATOM 676 C C . ARG A 1 97 ? 10.472 27.001 36.417 1.00 33.10 97 ARG A C 1
ATOM 677 O O . ARG A 1 97 ? 11.085 27.862 35.808 1.00 30.88 97 ARG A O 1
ATOM 685 N N . ILE A 1 98 ? 9.434 27.275 37.183 1.00 30.43 98 ILE A N 1
ATOM 686 C CA . ILE A 1 98 ? 8.960 28.652 37.380 1.00 32.21 98 ILE A CA 1
ATOM 687 C C . ILE A 1 98 ? 9.602 29.142 38.661 1.00 30.21 98 ILE A C 1
ATOM 688 O O . ILE A 1 98 ? 9.400 28.525 39.684 1.00 31.77 98 ILE A O 1
ATOM 693 N N . SER A 1 99 ? 10.368 30.223 38.576 1.00 27.92 99 SER A N 1
ATOM 694 C CA . SER A 1 99 ? 11.157 30.716 39.644 1.00 31.00 99 SER A CA 1
ATOM 695 C C . SER A 1 99 ? 10.435 31.816 40.410 1.00 33.03 99 SER A C 1
ATOM 696 O O . SER A 1 99 ? 10.734 31.989 41.575 1.00 28.99 99 SER A O 1
ATOM 699 N N . PHE A 1 100 ? 9.526 32.550 39.758 1.00 31.49 100 PHE A N 1
ATOM 700 C CA . PHE A 1 100 ? 8.939 33.785 40.313 1.00 31.54 100 PHE A CA 1
ATOM 701 C C . PHE A 1 100 ? 7.615 34.099 39.617 1.00 31.76 100 PHE A C 1
ATOM 702 O O . PHE A 1 100 ? 7.451 33.827 38.427 1.00 30.66 100 PHE A O 1
ATOM 710 N N A CYS A 1 101 ? 6.647 34.617 40.370 0.50 27.90 101 CYS A N 1
ATOM 711 N N B CYS A 1 101 ? 6.707 34.709 40.369 0.50 35.65 101 CYS A N 1
ATOM 712 C CA A CYS A 1 101 ? 5.398 35.159 39.817 0.50 26.37 101 CYS A CA 1
ATOM 713 C CA B CYS A 1 101 ? 5.407 35.139 39.883 0.50 39.23 101 CYS A CA 1
ATOM 714 C C A CYS A 1 101 ? 5.103 36.444 40.549 0.50 30.61 101 CYS A C 1
ATOM 715 C C B CYS A 1 101 ? 5.128 36.465 40.558 0.50 38.30 101 CYS A C 1
ATOM 716 O O A CYS A 1 101 ? 5.376 36.539 41.731 0.50 29.17 101 CYS A O 1
ATOM 717 O O B CYS A 1 101 ? 5.464 36.621 41.719 0.50 37.33 101 CYS A O 1
ATOM 722 N N . ALA A 1 102 ? 4.528 37.421 39.846 1.00 31.77 102 ALA A N 1
ATOM 723 C CA . ALA A 1 102 ? 4.210 38.719 40.438 1.00 33.04 102 ALA A CA 1
ATOM 724 C C . ALA A 1 102 ? 3.024 39.375 39.752 1.00 32.72 102 ALA A C 1
ATOM 725 O O . ALA A 1 102 ? 2.773 39.118 38.572 1.00 34.91 102 ALA A O 1
ATOM 727 N N . ASP A 1 103 ? 2.306 40.220 40.521 1.00 36.57 103 ASP A N 1
ATOM 728 C CA . ASP A 1 103 ? 1.349 41.140 39.904 1.00 40.95 103 ASP A CA 1
ATOM 729 C C . ASP A 1 103 ? 2.114 42.436 39.676 1.00 39.99 103 ASP A C 1
ATOM 730 O O . ASP A 1 103 ? 3.263 42.569 40.063 1.00 49.23 103 ASP A O 1
ATOM 735 N N . ASP A 1 104 ? 1.512 43.326 38.935 1.00 46.53 104 ASP A N 1
ATOM 736 C CA . ASP A 1 104 ? 2.128 44.614 38.632 1.00 46.01 104 ASP A CA 1
ATOM 737 C C . ASP A 1 104 ? 1.467 45.639 39.560 1.00 49.11 104 ASP A C 1
ATOM 738 O O . ASP A 1 104 ? 0.267 45.878 39.459 1.00 46.68 104 ASP A O 1
ATOM 743 N N . LYS A 1 105 ? 2.237 46.242 40.464 1.00 53.48 105 LYS A N 1
ATOM 744 C CA . LYS A 1 105 ? 1.681 47.246 41.396 1.00 58.60 105 LYS A CA 1
ATOM 745 C C . LYS A 1 105 ? 1.133 48.515 40.709 1.00 64.01 105 LYS A C 1
ATOM 746 O O . LYS A 1 105 ? 0.367 49.280 41.309 1.00 56.35 105 LYS A O 1
ATOM 752 N N . THR A 1 106 ? 1.519 48.772 39.468 1.00 53.63 106 THR A N 1
ATOM 753 C CA . THR A 1 106 ? 1.027 49.986 38.823 1.00 56.62 106 THR A CA 1
ATOM 754 C C . THR A 1 106 ? 0.102 49.682 37.673 1.00 54.95 106 THR A C 1
ATOM 755 O O . THR A 1 106 ? -0.293 50.591 36.969 1.00 51.82 106 THR A O 1
ATOM 759 N N . ASP A 1 107 ? -0.266 48.414 37.501 1.00 49.26 107 ASP A N 1
ATOM 760 C CA . ASP A 1 107 ? -1.343 48.075 36.603 1.00 49.92 107 ASP A CA 1
ATOM 761 C C . ASP A 1 107 ? -2.002 46.733 37.078 1.00 56.35 107 ASP A C 1
ATOM 762 O O . ASP A 1 107 ? -1.599 45.664 36.664 1.00 55.39 107 ASP A O 1
ATOM 767 N N . LYS A 1 108 ? -3.047 46.865 37.899 1.00 67.70 108 LYS A N 1
ATOM 768 C CA . LYS A 1 108 ? -3.897 45.772 38.465 1.00 71.27 108 LYS A CA 1
ATOM 769 C C . LYS A 1 108 ? -3.993 44.544 37.574 1.00 67.41 108 LYS A C 1
ATOM 770 O O . LYS A 1 108 ? -3.589 43.454 37.994 1.00 75.19 108 LYS A O 1
ATOM 776 N N . ARG A 1 109 ? -4.357 44.741 36.313 1.00 53.35 109 ARG A N 1
ATOM 777 C CA . ARG A 1 109 ? -4.602 43.627 35.377 1.00 51.15 109 ARG A CA 1
ATOM 778 C C . ARG A 1 109 ? -3.382 42.827 34.896 1.00 42.81 109 ARG A C 1
ATOM 779 O O . ARG A 1 109 ? -3.557 41.786 34.298 1.00 41.69 109 ARG A O 1
ATOM 787 N N . ILE A 1 110 ? -2.179 43.366 35.045 1.00 38.63 110 ILE A N 1
ATOM 788 C CA . ILE A 1 110 ? -0.983 42.719 34.536 1.00 42.78 110 ILE A CA 1
ATOM 789 C C . ILE A 1 110 ? -0.461 41.725 35.603 1.00 42.41 110 ILE A C 1
ATOM 790 O O . ILE A 1 110 ? -0.425 42.034 36.793 1.00 40.52 110 ILE A O 1
ATOM 795 N N . PHE A 1 111 ? -0.064 40.539 35.168 1.00 36.50 111 PHE A N 1
ATOM 796 C CA . PHE A 1 111 ? 0.652 39.631 36.034 1.00 36.68 111 PHE A CA 1
ATOM 797 C C . PHE A 1 111 ? 1.608 38.817 35.178 1.00 36.97 111 PHE A C 1
ATOM 798 O O . PHE A 1 111 ? 1.467 38.772 33.974 1.00 31.71 111 PHE A O 1
ATOM 806 N N . THR A 1 112 ? 2.613 38.234 35.837 1.00 35.68 112 THR A N 1
ATOM 807 C CA . THR A 1 112 ? 3.769 37.656 35.135 1.00 34.89 112 THR A CA 1
ATOM 808 C C . THR A 1 112 ? 4.307 36.471 35.891 1.00 37.29 112 THR A C 1
ATOM 809 O O . THR A 1 112 ? 4.042 36.324 37.090 1.00 29.72 112 THR A O 1
ATOM 813 N N . PHE A 1 113 ? 5.052 35.635 35.170 1.00 30.41 113 PHE A N 1
ATOM 814 C CA . PHE A 1 113 ? 5.934 34.700 35.814 1.00 31.10 113 PHE A CA 1
ATOM 815 C C . PHE A 1 113 ? 7.162 34.480 34.941 1.00 34.06 113 PHE A C 1
ATOM 816 O O . PHE A 1 113 ? 7.131 34.772 33.719 1.00 31.71 113 PHE A O 1
ATOM 824 N N . ILE A 1 114 ? 8.221 34.007 35.604 1.00 32.19 114 ILE A N 1
ATOM 825 C CA . ILE A 1 114 ? 9.508 33.703 35.017 1.00 31.45 114 ILE A CA 1
ATOM 826 C C . ILE A 1 114 ? 9.675 32.214 35.105 1.00 36.70 114 ILE A C 1
ATOM 827 O O . ILE A 1 114 ? 9.532 31.621 36.199 1.00 30.57 114 ILE A O 1
ATOM 832 N N . CYS A 1 115 ? 9.941 31.623 33.937 1.00 30.74 115 CYS A N 1
ATOM 833 C CA . CYS A 1 115 ? 10.088 30.184 33.750 1.00 35.72 115 CYS A CA 1
ATOM 834 C C . CYS A 1 115 ? 11.385 29.928 33.015 1.00 38.66 115 CYS A C 1
ATOM 835 O O . CYS A 1 115 ? 11.703 30.615 32.045 1.00 38.54 115 CYS A O 1
ATOM 838 N N . LYS A 1 116 ? 12.137 28.940 33.459 1.00 37.26 116 LYS A N 1
ATOM 839 C CA . LYS A 1 116 ? 13.360 28.602 32.809 1.00 45.13 116 LYS A CA 1
ATOM 840 C C . LYS A 1 116 ? 13.050 27.613 31.700 1.00 49.74 116 LYS A C 1
ATOM 841 O O . LYS A 1 116 ? 12.581 26.478 31.948 1.00 45.16 116 LYS A O 1
ATOM 847 N N . ASP A 1 117 ? 13.436 28.001 30.502 1.00 56.41 117 ASP A N 1
ATOM 848 C CA . ASP A 1 117 ? 13.031 27.263 29.317 1.00 73.22 117 ASP A CA 1
ATOM 849 C C . ASP A 1 117 ? 13.685 25.880 29.226 1.00 70.09 117 ASP A C 1
ATOM 850 O O . ASP A 1 117 ? 14.908 25.747 29.353 1.00 79.54 117 ASP A O 1
ATOM 855 N N . SER A 1 118 ? 12.819 24.866 29.131 1.00 73.75 118 SER A N 1
ATOM 856 C CA . SER A 1 118 ? 13.139 23.528 28.622 1.00 100.22 118 SER A CA 1
ATOM 857 C C . SER A 1 118 ? 14.203 23.575 27.508 1.00 107.70 118 SER A C 1
ATOM 858 O O . SER A 1 118 ? 15.304 23.050 27.694 1.00 111.10 118 SER A O 1
ATOM 861 N N . GLU A 1 119 ? 13.882 24.258 26.399 1.00 110.15 119 GLU A N 1
ATOM 862 C CA . GLU A 1 119 ? 14.752 24.322 25.202 1.00 109.16 119 GLU A CA 1
ATOM 863 C C . GLU A 1 119 ? 16.160 24.886 25.489 1.00 103.66 119 GLU A C 1
ATOM 864 O O . GLU A 1 119 ? 17.158 24.175 25.333 1.00 90.50 119 GLU A O 1
ATOM 870 N N . SER A 1 120 ? 16.222 26.122 25.982 1.00 88.45 120 SER A N 1
ATOM 871 C CA . SER A 1 120 ? 17.398 26.982 25.795 1.00 85.82 120 SER A CA 1
ATOM 872 C C . SER A 1 120 ? 18.302 27.320 27.002 1.00 81.55 120 SER A C 1
ATOM 873 O O . SER A 1 120 ? 19.335 27.945 26.807 1.00 84.56 120 SER A O 1
ATOM 876 N N . ASN A 1 121 ? 17.926 26.937 28.216 1.00 83.37 121 ASN A N 1
ATOM 877 C CA . ASN A 1 121 ? 18.547 27.469 29.472 1.00 85.45 121 ASN A CA 1
ATOM 878 C C . ASN A 1 121 ? 18.266 28.966 29.751 1.00 73.14 121 ASN A C 1
ATOM 879 O O . ASN A 1 121 ? 18.845 29.573 30.665 1.00 69.98 121 ASN A O 1
ATOM 884 N N . LYS A 1 122 ? 17.368 29.582 29.012 1.00 64.03 122 LYS A N 1
ATOM 885 C CA . LYS A 1 122 ? 17.149 31.001 29.249 1.00 61.81 122 LYS A CA 1
ATOM 886 C C . LYS A 1 122 ? 15.923 31.217 30.142 1.00 47.07 122 LYS A C 1
ATOM 887 O O . LYS A 1 122 ? 15.018 30.408 30.189 1.00 44.07 122 LYS A O 1
ATOM 893 N N . HIS A 1 123 ? 15.902 32.337 30.822 1.00 42.13 123 HIS A N 1
ATOM 894 C CA . HIS A 1 123 ? 14.760 32.706 31.613 1.00 40.14 123 HIS A CA 1
ATOM 895 C C . HIS A 1 123 ? 13.810 33.468 30.722 1.00 39.56 123 HIS A C 1
ATOM 896 O O . HIS A 1 123 ? 14.189 34.388 30.068 1.00 41.08 123 HIS A O 1
ATOM 903 N N . LEU A 1 124 ? 12.572 33.047 30.706 1.00 36.73 124 LEU A N 1
ATOM 904 C CA . LEU A 1 124 ? 11.511 33.684 29.946 1.00 37.29 124 LEU A CA 1
ATOM 905 C C . LEU A 1 124 ? 10.498 34.224 30.930 1.00 36.41 124 LEU A C 1
ATOM 906 O O . LEU A 1 124 ? 10.016 33.486 31.829 1.00 33.53 124 LEU A O 1
ATOM 911 N N . CYS A 1 125 ? 10.178 35.502 30.768 1.00 30.66 125 CYS A N 1
ATOM 912 C CA . CYS A 1 125 ? 9.104 36.149 31.515 1.00 28.17 125 CYS A CA 1
ATOM 913 C C . CYS A 1 125 ? 7.872 36.175 30.629 1.00 30.31 125 CYS A C 1
ATOM 914 O O . CYS A 1 125 ? 7.903 36.764 29.547 1.00 30.74 125 CYS A O 1
ATOM 917 N N . TYR A 1 126 ? 6.786 35.584 31.124 1.00 28.38 126 TYR A N 1
ATOM 918 C CA . TYR A 1 126 ? 5.519 35.459 30.477 1.00 29.02 126 TYR A CA 1
ATOM 919 C C . TYR A 1 126 ? 4.665 36.555 31.080 1.00 32.31 126 TYR A C 1
ATOM 920 O O . TYR A 1 126 ? 4.582 36.666 32.324 1.00 33.04 126 TYR A O 1
ATOM 929 N N . VAL A 1 127 ? 4.003 37.341 30.214 1.00 31.55 127 VAL A N 1
ATOM 930 C CA . VAL A 1 127 ? 3.221 38.490 30.664 1.00 32.27 127 VAL A CA 1
ATOM 931 C C . VAL A 1 127 ? 1.778 38.367 30.182 1.00 31.75 127 VAL A C 1
ATOM 932 O O . VAL A 1 127 ? 1.512 38.050 29.032 1.00 35.34 127 VAL A O 1
ATOM 936 N N . PHE A 1 128 ? 0.849 38.638 31.101 1.00 33.13 128 PHE A N 1
ATOM 937 C CA . PHE A 1 128 ? -0.554 38.415 30.854 1.00 34.47 128 PHE A CA 1
ATOM 938 C C . PHE A 1 128 ? -1.346 39.576 31.378 1.00 35.38 128 PHE A C 1
ATOM 939 O O . PHE A 1 128 ? -0.882 40.369 32.212 1.00 36.18 128 PHE A O 1
ATOM 947 N N . ASP A 1 129 ? -2.585 39.595 30.944 1.00 41.52 129 ASP A N 1
ATOM 948 C CA . ASP A 1 129 ? -3.543 40.632 31.309 1.00 43.32 129 ASP A CA 1
ATOM 949 C C . ASP A 1 129 ? -4.830 39.912 31.731 1.00 48.44 129 ASP A C 1
ATOM 950 O O . ASP A 1 129 ? -5.366 39.112 30.975 1.00 46.13 129 ASP A O 1
ATOM 955 N N . SER A 1 130 ? -5.295 40.179 32.955 1.00 51.40 130 SER A N 1
ATOM 956 C CA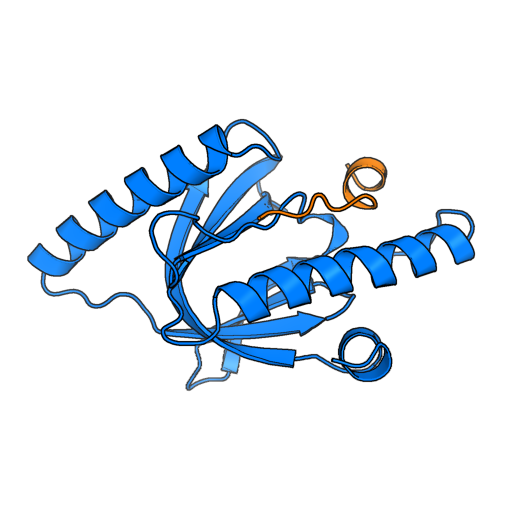 . SER A 1 130 ? -6.623 39.746 33.407 1.00 55.01 130 SER A CA 1
ATOM 957 C C . SER A 1 130 ? -7.426 40.884 33.985 1.00 58.55 130 SER A C 1
ATOM 958 O O . SER A 1 130 ? -7.025 41.485 34.971 1.00 61.25 130 SER A O 1
ATOM 961 N N . GLU A 1 131 ? -8.598 41.106 33.385 1.00 60.60 131 GLU A N 1
ATOM 962 C CA . GLU A 1 131 ? -9.563 42.073 33.817 1.00 69.12 131 GLU A CA 1
ATOM 963 C C . GLU A 1 131 ? -9.730 42.046 35.337 1.00 68.31 131 GLU A C 1
ATOM 964 O O . GLU A 1 131 ? -9.443 43.032 36.019 1.00 72.91 131 GLU A O 1
ATOM 970 N N . LYS A 1 132 ? -10.164 40.913 35.859 1.00 65.39 132 LYS A N 1
ATOM 971 C CA . LYS A 1 132 ? -10.586 40.828 37.232 1.00 74.67 132 LYS A CA 1
ATOM 972 C C . LYS A 1 132 ? -9.631 40.063 38.179 1.00 71.12 132 LYS A C 1
ATOM 973 O O . LYS A 1 132 ? -9.695 40.265 39.405 1.00 69.28 132 LYS A O 1
ATOM 979 N N . CYS A 1 133 ? -8.781 39.186 37.644 1.00 60.99 133 CYS A N 1
ATOM 980 C CA . CYS A 1 133 ? -8.183 38.122 38.471 1.00 63.95 133 CYS A CA 1
ATOM 981 C C . CYS A 1 133 ? -6.640 38.172 38.623 1.00 55.38 133 CYS A C 1
ATOM 982 O O . CYS A 1 133 ? -6.061 37.373 39.321 1.00 51.78 133 CYS A O 1
ATOM 985 N N . ALA A 1 134 ? -5.989 39.149 38.035 1.00 49.61 134 ALA A N 1
ATOM 986 C CA . ALA A 1 134 ? -4.549 39.272 38.108 1.00 47.61 134 ALA A CA 1
ATOM 987 C C . ALA A 1 134 ? -3.956 38.942 39.522 1.00 49.71 134 ALA A C 1
ATOM 988 O O . ALA A 1 134 ? -3.031 38.109 39.684 1.00 43.93 134 ALA A O 1
ATOM 990 N N . GLU A 1 135 ? -4.510 39.600 40.528 1.00 50.86 135 GLU A N 1
ATOM 991 C CA . GLU A 1 135 ? -4.054 39.476 41.919 1.00 57.91 135 GLU A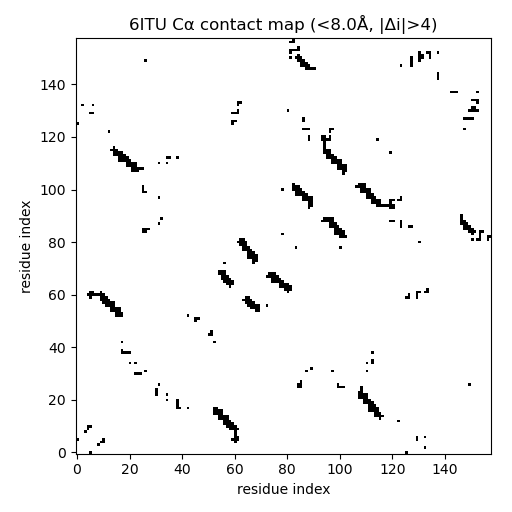 CA 1
ATOM 992 C C . GLU A 1 135 ? -4.302 38.056 42.403 1.00 59.16 135 GLU A C 1
ATOM 993 O O . GLU A 1 135 ? -3.440 37.432 43.049 1.00 48.60 135 GLU A O 1
ATOM 999 N N . GLU A 1 136 ? -5.508 37.574 42.087 1.00 55.32 136 GLU A N 1
ATOM 1000 C CA . GLU A 1 136 ? -5.940 36.244 42.480 1.00 61.33 136 GLU A CA 1
ATOM 1001 C C . GLU A 1 136 ? -5.099 35.158 41.810 1.00 52.54 136 GLU A C 1
ATOM 1002 O O . GLU A 1 136 ? -4.779 34.160 42.440 1.00 47.33 136 GLU A O 1
ATOM 1008 N N . ILE A 1 137 ? -4.781 35.349 40.536 1.00 47.99 137 ILE A N 1
ATOM 1009 C CA . ILE A 1 137 ? -3.974 34.404 39.761 1.00 47.94 137 ILE A CA 1
ATOM 1010 C C . ILE A 1 137 ? -2.550 34.296 40.338 1.00 46.03 137 ILE A C 1
ATOM 1011 O O . ILE A 1 137 ? -2.031 33.212 40.537 1.00 45.48 137 ILE A O 1
ATOM 1016 N N . THR A 1 138 ? -1.943 35.455 40.566 1.00 46.20 138 THR A N 1
ATOM 1017 C CA . THR A 1 138 ? -0.653 35.578 41.192 1.00 45.77 138 THR A CA 1
ATOM 1018 C C . THR A 1 138 ? -0.637 34.841 42.569 1.00 45.91 138 THR A C 1
ATOM 1019 O O . THR A 1 138 ? 0.271 34.039 42.850 1.00 41.00 138 THR A O 1
ATOM 1023 N N . LEU A 1 139 ? -1.634 35.106 43.403 1.00 43.75 139 LEU A N 1
ATOM 1024 C CA . LEU A 1 139 ? -1.779 34.399 44.700 1.00 48.44 139 LEU A CA 1
ATOM 1025 C C . LEU A 1 139 ? -1.906 32.885 44.503 1.00 45.55 139 LEU A C 1
ATOM 1026 O O . LEU A 1 139 ? -1.299 32.120 45.269 1.00 40.43 139 LEU A O 1
ATOM 1031 N N . THR A 1 140 ? -2.687 32.462 43.503 1.00 47.13 140 THR A N 1
ATOM 1032 C CA . THR A 1 140 ? -2.861 31.036 43.214 1.00 47.05 140 THR A CA 1
ATOM 1033 C C . THR A 1 140 ? -1.545 30.362 42.834 1.00 46.25 140 THR A C 1
ATOM 1034 O O . THR A 1 140 ? -1.291 29.264 43.275 1.00 43.16 140 THR A O 1
ATOM 1038 N N . ILE A 1 141 ? -0.711 31.022 42.028 1.00 43.22 141 ILE A N 1
ATOM 1039 C CA . ILE A 1 141 ? 0.561 30.437 41.671 1.00 38.96 141 ILE A CA 1
ATOM 1040 C C . ILE A 1 141 ? 1.452 30.374 42.902 1.00 37.73 141 ILE A C 1
ATOM 1041 O O . ILE A 1 141 ? 2.123 29.377 43.101 1.00 38.64 141 ILE A O 1
ATOM 1046 N N . GLY A 1 142 ? 1.393 31.402 43.761 1.00 38.52 142 GLY A N 1
ATOM 1047 C CA . GLY A 1 142 ? 2.132 31.410 45.038 1.00 41.14 142 GLY A CA 1
ATOM 1048 C C . GLY A 1 142 ? 1.760 30.253 45.955 1.00 44.65 142 GLY A C 1
ATOM 1049 O O . GLY A 1 142 ? 2.630 29.617 46.584 1.00 39.32 142 GLY A O 1
ATOM 1050 N N . GLN A 1 143 ? 0.471 29.962 45.989 1.00 43.75 143 GLN A N 1
ATOM 1051 C CA . GLN A 1 143 ? -0.056 28.827 46.756 1.00 48.32 143 GLN A CA 1
ATOM 1052 C C . GLN A 1 143 ? 0.403 27.510 46.186 1.00 45.00 143 GLN A C 1
ATOM 1053 O O . GLN A 1 143 ? 0.744 26.603 46.967 1.00 37.19 143 GLN A O 1
ATOM 1059 N N . ALA A 1 144 ? 0.352 27.393 44.860 1.00 40.58 144 ALA A N 1
ATOM 1060 C CA . ALA A 1 144 ? 0.962 26.231 44.192 1.00 44.23 144 ALA A CA 1
ATOM 1061 C C . ALA A 1 144 ? 2.425 26.054 44.624 1.00 37.94 144 ALA A C 1
ATOM 1062 O O . ALA A 1 144 ? 2.806 24.965 45.001 1.00 42.84 144 ALA A O 1
ATOM 1064 N N . PHE A 1 145 ? 3.212 27.126 44.604 1.00 40.42 145 PHE A N 1
ATOM 1065 C CA . PHE A 1 145 ? 4.639 27.048 45.020 1.00 38.26 145 PHE A CA 1
ATOM 1066 C C . PHE A 1 145 ? 4.703 26.438 46.429 1.00 40.49 145 PHE A C 1
ATOM 1067 O O . PHE A 1 145 ? 5.481 25.484 46.689 1.00 35.44 145 PHE A O 1
ATOM 1075 N N . ASP A 1 146 ? 3.838 26.951 47.305 1.00 39.20 146 ASP A N 1
ATOM 1076 C CA . ASP A 1 146 ? 3.836 26.558 48.716 1.00 40.02 146 ASP A CA 1
ATOM 1077 C C . ASP A 1 146 ? 3.523 25.059 48.869 1.00 39.84 146 ASP A C 1
ATOM 1078 O O . ASP A 1 146 ? 4.296 24.328 49.476 1.00 37.02 146 ASP A O 1
ATOM 108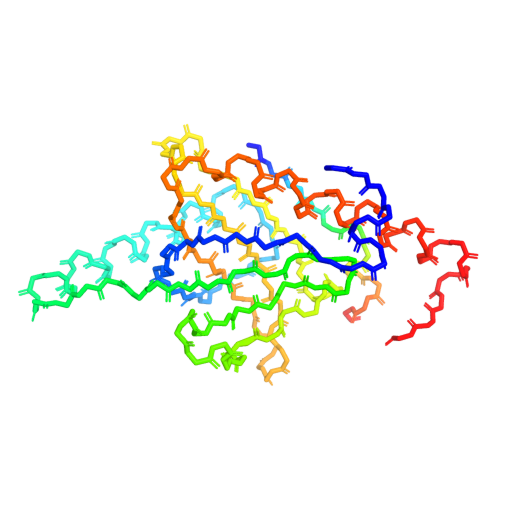3 N N . LEU A 1 147 ? 2.434 24.608 48.270 1.00 38.96 147 LEU A N 1
ATOM 1084 C CA . LEU A 1 147 ? 2.062 23.185 48.325 1.00 44.28 147 LEU A CA 1
ATOM 1085 C C . LEU A 1 147 ? 3.088 22.274 47.685 1.00 40.45 147 LEU A C 1
ATOM 1086 O O . LEU A 1 147 ? 3.394 21.241 48.228 1.00 39.22 147 LEU A O 1
ATOM 1091 N N . ALA A 1 148 ? 3.573 22.618 46.501 1.00 40.07 148 ALA A N 1
ATOM 1092 C CA . ALA A 1 148 ? 4.591 21.776 45.834 1.00 39.86 148 ALA A CA 1
ATOM 1093 C C . ALA A 1 148 ? 5.868 21.689 46.677 1.00 36.12 148 ALA A C 1
ATOM 1094 O O . ALA A 1 148 ? 6.465 20.615 46.774 1.00 38.94 148 ALA A O 1
ATOM 1096 N N . TYR A 1 149 ? 6.267 22.788 47.301 1.00 33.99 149 TYR A N 1
ATOM 1097 C CA . TYR A 1 149 ? 7.491 22.785 48.142 1.00 34.81 149 TYR A CA 1
ATOM 1098 C C . TYR A 1 149 ? 7.291 21.923 49.383 1.00 32.69 149 TYR A C 1
ATOM 1099 O O . TYR A 1 149 ? 8.160 21.150 49.735 1.00 33.61 149 TYR A O 1
ATOM 1108 N N . ARG A 1 150 ? 6.106 21.968 49.973 1.00 35.09 150 ARG A N 1
ATOM 1109 C CA . ARG A 1 150 ? 5.818 21.123 51.095 1.00 37.94 150 ARG A CA 1
ATOM 1110 C C . ARG A 1 150 ? 5.864 19.641 50.706 1.00 39.35 150 ARG A C 1
ATOM 1111 O O . ARG A 1 150 ? 6.415 18.855 51.440 1.00 37.16 150 ARG A O 1
ATOM 1119 N N . LYS A 1 151 ? 5.281 19.263 49.570 1.00 39.30 151 LYS A N 1
ATOM 1120 C CA . LYS A 1 151 ? 5.422 17.891 49.069 1.00 43.78 151 LYS A CA 1
ATOM 11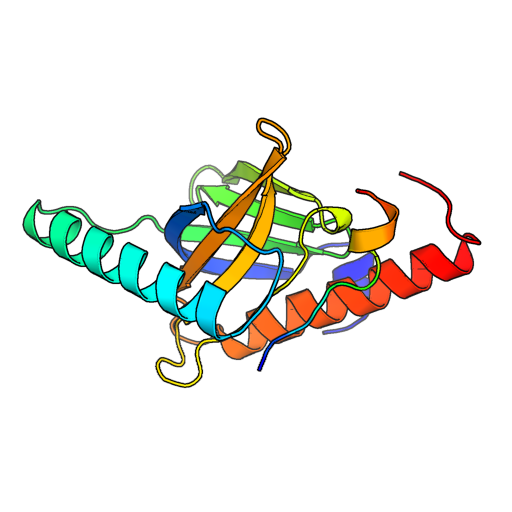21 C C . LYS A 1 151 ? 6.873 17.532 48.819 1.00 41.27 151 LYS A C 1
ATOM 1122 O O . LYS A 1 151 ? 7.336 16.481 49.199 1.00 41.20 151 LYS A O 1
ATOM 1128 N N . PHE A 1 152 ? 7.589 18.418 48.184 1.00 38.00 152 PHE A N 1
ATOM 1129 C CA . PHE A 1 152 ? 8.994 18.195 47.978 1.00 40.87 152 PHE A CA 1
ATOM 1130 C C . PHE A 1 152 ? 9.728 17.899 49.284 1.00 43.05 152 PHE A C 1
ATOM 1131 O O . PHE A 1 152 ? 10.473 16.950 49.361 1.00 43.35 152 PHE A O 1
ATOM 1139 N N . LEU A 1 153 ? 9.488 18.682 50.329 1.00 43.49 153 LEU A N 1
ATOM 1140 C CA . LEU A 1 153 ? 10.180 18.449 51.590 1.00 40.34 153 LEU A CA 1
ATOM 1141 C C . LEU A 1 153 ? 9.784 17.157 52.246 1.00 46.39 153 LEU A C 1
ATOM 1142 O O . LEU A 1 153 ? 10.620 16.476 52.866 1.00 45.80 153 LEU A O 1
ATOM 1147 N N . GLU A 1 154 ? 8.509 16.822 52.132 1.00 49.18 154 GLU A N 1
ATOM 1148 C CA . GLU A 1 154 ? 7.982 15.621 52.721 1.00 52.52 154 GLU A CA 1
ATOM 1149 C C . GLU A 1 154 ? 8.464 14.358 52.056 1.00 60.08 154 GLU A C 1
ATOM 1150 O O . GLU A 1 154 ? 8.575 13.341 52.726 1.00 59.70 154 GLU A O 1
ATOM 1156 N N . SER A 1 155 ? 8.828 14.440 50.779 1.00 59.17 155 SER A N 1
ATOM 1157 C CA . SER A 1 155 ? 9.533 13.343 50.093 1.00 62.02 155 SER A CA 1
ATOM 1158 C C . SER A 1 155 ? 11.049 13.304 50.417 1.00 62.75 155 SER A C 1
ATOM 1159 O O . SER A 1 155 ? 11.805 12.550 49.782 1.00 59.74 155 SER A O 1
ATOM 1162 N N . GLY A 1 156 ? 11.505 14.158 51.338 1.00 65.42 156 GLY A N 1
ATOM 1163 C CA . GLY A 1 156 ? 12.926 14.278 51.678 1.00 63.09 156 GLY A CA 1
ATOM 1164 C C . GLY A 1 156 ? 13.783 14.775 50.536 1.00 64.46 156 GLY A C 1
ATOM 1165 O O . GLY A 1 156 ? 14.940 14.369 50.426 1.00 63.12 156 GLY A O 1
ATOM 1166 N N . GLY A 1 157 ? 13.211 15.645 49.689 1.00 63.84 157 GLY A N 1
ATOM 1167 C CA . GLY A 1 157 ? 13.887 16.168 48.501 1.00 63.77 157 GLY A CA 1
ATOM 1168 C C . GLY A 1 157 ? 13.805 15.423 47.165 1.00 72.43 157 GLY A C 1
ATOM 1169 O O . GLY A 1 157 ? 14.501 15.802 46.221 1.00 70.77 157 GLY A O 1
ATOM 1170 N N . LYS A 1 158 ? 12.948 14.409 47.035 1.00 77.18 158 LYS A N 1
ATOM 1171 C CA . LYS A 1 158 ? 12.982 13.500 45.854 1.00 88.89 158 LYS A CA 1
ATOM 1172 C C . LYS A 1 158 ? 11.925 13.778 44.740 1.00 90.16 158 LYS A C 1
ATOM 1173 O O . LYS A 1 158 ? 11.301 14.839 44.700 1.00 65.81 158 LYS A O 1
ATOM 1179 N N . ASP A 1 159 ? 11.820 12.838 43.794 1.00 118.86 159 ASP A N 1
ATOM 1180 C CA . ASP A 1 159 ? 10.669 12.665 42.873 1.00 128.51 159 ASP A CA 1
ATOM 1181 C C . ASP A 1 159 ? 10.541 13.708 41.749 1.00 127.25 159 ASP A C 1
ATOM 1182 O O . ASP A 1 159 ? 10.908 14.867 41.931 1.00 124.32 159 ASP A O 1
ATOM 1187 N N . VAL A 1 160 ? 10.005 13.266 40.601 1.00 129.79 160 VAL A N 1
ATOM 1188 C CA . VAL A 1 160 ? 9.930 14.046 39.339 1.00 128.35 160 VAL A CA 1
ATOM 1189 C C . VAL A 1 160 ? 11.177 14.902 39.093 1.00 119.17 160 VAL A C 1
ATOM 1190 O O . VAL A 1 160 ? 11.541 15.187 37.952 1.00 119.71 160 VAL A O 1
ATOM 1194 N N . ASN B 2 1 ? 3.709 42.810 44.850 1.00 87.05 2 ASN B N 1
ATOM 1195 C CA . ASN B 2 1 ? 3.352 41.474 45.420 1.00 78.02 2 ASN B CA 1
ATOM 1196 C C . ASN B 2 1 ? 3.766 40.357 44.452 1.00 70.42 2 ASN B C 1
ATOM 1197 O O . ASN B 2 1 ? 3.100 40.165 43.383 1.00 52.93 2 ASN B O 1
ATOM 1202 N N . GLY B 2 2 ? 4.864 39.669 44.842 1.00 59.94 3 GLY B N 1
ATOM 1203 C CA . GLY B 2 2 ? 5.423 38.529 44.124 1.00 58.32 3 GLY B CA 1
ATOM 1204 C C . GLY B 2 2 ? 5.846 37.363 45.048 1.00 52.79 3 GLY B C 1
ATOM 1205 O O . GLY B 2 2 ? 5.938 37.540 46.255 1.00 52.08 3 GLY B O 1
ATOM 1206 N N . TYR B 2 3 ? 6.014 36.179 44.468 1.00 38.98 4 TYR B N 1
ATOM 1207 C CA . TYR B 2 3 ? 6.381 34.939 45.183 1.00 36.96 4 TYR B CA 1
ATOM 1208 C C . TYR B 2 3 ? 7.545 34.308 44.451 1.00 33.55 4 TYR B C 1
ATOM 1209 O O . TYR B 2 3 ? 7.438 34.115 43.220 1.00 33.24 4 TYR B O 1
ATOM 1218 N N . GLU B 2 4 ? 8.616 34.010 45.183 1.00 30.23 5 GLU B N 1
ATOM 1219 C CA . GLU B 2 4 ? 9.654 33.081 44.744 1.00 31.08 5 GLU B CA 1
ATOM 1220 C C . GLU B 2 4 ? 9.230 31.657 45.015 1.00 35.05 5 GLU B C 1
ATOM 1221 O O . GLU B 2 4 ? 8.562 31.371 46.017 1.00 36.78 5 GLU B O 1
ATOM 1227 N N . ASN B 2 5 ? 9.594 30.772 44.095 1.00 30.49 6 ASN B N 1
ATOM 1228 C CA . ASN B 2 5 ? 9.324 29.358 44.219 1.00 33.35 6 ASN B CA 1
ATOM 1229 C C . ASN B 2 5 ? 10.533 28.687 44.908 1.00 28.50 6 ASN B C 1
ATOM 1230 O O . ASN B 2 5 ? 11.607 28.530 44.291 1.00 31.26 6 ASN B O 1
ATOM 1235 N N . PRO B 2 6 ? 10.372 28.296 46.183 1.00 30.07 7 PRO B N 1
ATOM 1236 C CA . PRO B 2 6 ? 11.501 27.647 46.870 1.00 31.49 7 PRO B CA 1
ATOM 1237 C C . PRO B 2 6 ? 12.064 26.350 46.227 1.00 33.01 7 PRO B C 1
ATOM 1238 O O . PRO B 2 6 ? 13.210 26.022 46.416 1.00 33.54 7 PRO B O 1
ATOM 1242 N N . THR B 2 7 ? 11.229 25.621 45.501 1.00 33.62 8 THR B N 1
ATOM 1243 C CA . THR B 2 7 ? 11.572 24.339 44.890 1.00 31.75 8 THR B CA 1
ATOM 1244 C C . THR B 2 7 ? 12.505 24.522 43.711 1.00 35.55 8 THR B C 1
ATOM 1245 O O . THR B 2 7 ? 13.360 23.671 43.489 1.00 33.96 8 THR B O 1
ATOM 1249 N N . TYR B 2 8 ? 12.420 25.694 43.053 1.00 31.59 9 TYR B N 1
ATOM 1250 C CA . TYR B 2 8 ? 13.138 25.946 41.827 1.00 29.70 9 TYR B CA 1
ATOM 1251 C C . TYR B 2 8 ? 14.592 25.608 41.928 1.00 30.64 9 TYR B C 1
ATOM 1252 O O . TYR B 2 8 ? 15.124 24.954 41.059 1.00 35.10 9 TYR B O 1
ATOM 1261 N N . LYS B 2 9 ? 15.253 26.141 42.944 1.00 33.90 10 LYS B N 1
ATOM 1262 C CA . LYS B 2 9 ? 16.664 26.056 43.034 1.00 31.88 10 LYS B CA 1
ATOM 1263 C C . LYS B 2 9 ? 17.216 24.626 43.029 1.00 31.53 10 LYS B C 1
ATOM 1264 O O . LYS B 2 9 ? 18.350 24.404 42.576 1.00 37.57 10 LYS B O 1
ATOM 1270 N N . PHE B 2 10 ? 16.435 23.697 43.533 1.00 29.40 11 PHE B N 1
ATOM 1271 C CA . PHE B 2 10 ? 16.843 22.315 43.647 1.00 34.09 11 PHE B CA 1
ATOM 1272 C C . PHE B 2 10 ? 16.745 21.544 42.322 1.00 35.59 11 PHE B C 1
ATOM 1273 O O . PHE B 2 10 ? 17.294 20.432 42.220 1.00 34.34 11 PHE B O 1
ATOM 1281 N N . PHE B 2 11 ? 15.950 22.056 41.369 1.00 35.05 12 PHE B N 1
ATOM 1282 C CA . PHE B 2 11 ? 15.764 21.405 40.034 1.00 35.26 12 PHE B CA 1
ATOM 1283 C C . PHE B 2 11 ? 16.594 22.038 38.918 1.00 41.23 12 PHE B C 1
ATOM 1284 O O . PHE B 2 11 ? 16.519 21.591 37.788 1.00 41.32 12 PHE B O 1
ATOM 1292 N N . GLU B 2 12 ? 17.459 23.026 39.240 1.00 43.52 13 GLU B N 1
ATOM 1293 C CA . GLU B 2 12 ? 18.387 23.628 38.270 1.00 46.37 13 GLU B CA 1
ATOM 1294 C C . GLU B 2 12 ? 19.753 22.880 38.215 1.00 56.56 13 GLU B C 1
ATOM 1295 O O . GLU B 2 12 ? 20.131 22.235 39.216 1.00 58.92 13 GLU B O 1
#

Organism: Homo sapiens (NCBI:txid9606)